Protein AF-A0A068RFB3-F1 (afdb_monomer_lite)

Organism: NCBI:txid1347341

Structure (mmCIF, N/CA/C/O backbone):
data_AF-A0A068RFB3-F1
#
_entry.id   AF-A0A068RFB3-F1
#
loop_
_atom_site.group_PDB
_atom_site.id
_atom_site.type_symbol
_atom_site.label_atom_id
_atom_site.label_alt_id
_atom_site.label_comp_id
_atom_site.label_asym_id
_atom_site.label_entity_id
_atom_site.label_seq_id
_atom_site.pdbx_PDB_ins_code
_atom_site.Cartn_x
_atom_site.Cartn_y
_atom_site.Cartn_z
_atom_site.occupancy
_atom_site.B_iso_or_equiv
_atom_site.auth_seq_id
_atom_site.auth_comp_id
_atom_site.auth_asym_id
_atom_site.auth_atom_id
_atom_site.pdbx_PDB_model_num
ATOM 1 N N . MET A 1 1 ? 6.982 4.492 53.347 1.00 35.38 1 MET A N 1
ATOM 2 C CA . MET A 1 1 ? 6.176 4.851 52.160 1.00 35.38 1 MET A CA 1
ATOM 3 C C . MET A 1 1 ? 7.144 5.175 51.035 1.00 35.38 1 MET A C 1
ATOM 5 O O . MET A 1 1 ? 7.818 6.193 51.103 1.00 35.38 1 MET A O 1
ATOM 9 N N . THR A 1 2 ? 7.320 4.256 50.088 1.00 37.59 2 THR A N 1
ATOM 10 C CA . THR A 1 2 ? 8.306 4.381 49.005 1.00 37.59 2 THR A CA 1
ATOM 11 C C . THR A 1 2 ? 7.714 5.267 47.918 1.00 37.59 2 THR A C 1
ATOM 13 O O . THR A 1 2 ? 6.763 4.880 47.245 1.00 37.59 2 THR A O 1
ATOM 16 N N . ILE A 1 3 ? 8.217 6.493 47.815 1.00 47.84 3 ILE A N 1
ATOM 17 C CA . ILE A 1 3 ? 7.743 7.496 46.863 1.00 47.84 3 ILE A CA 1
ATOM 18 C C . ILE A 1 3 ? 8.176 7.010 45.479 1.00 47.84 3 ILE A C 1
ATOM 20 O O . ILE A 1 3 ? 9.372 6.908 45.210 1.00 47.84 3 ILE A O 1
ATOM 24 N N . GLY A 1 4 ? 7.213 6.623 44.641 1.00 49.94 4 GLY A N 1
ATOM 25 C CA . GLY A 1 4 ? 7.468 6.127 43.293 1.00 49.94 4 GLY A CA 1
ATOM 26 C C . GLY A 1 4 ? 8.223 7.174 42.483 1.00 49.94 4 GLY A C 1
ATOM 27 O O . GLY A 1 4 ? 7.663 8.199 42.102 1.00 49.94 4 GLY A O 1
ATOM 28 N N . ILE A 1 5 ? 9.509 6.930 42.245 1.00 56.41 5 ILE A N 1
ATOM 29 C CA . ILE A 1 5 ? 10.327 7.768 41.376 1.00 56.41 5 ILE A CA 1
ATOM 30 C C . ILE A 1 5 ? 9.828 7.496 39.956 1.00 56.41 5 ILE A C 1
ATOM 32 O O . ILE A 1 5 ? 10.087 6.435 39.389 1.00 56.41 5 ILE A O 1
ATOM 36 N N . SER A 1 6 ? 9.042 8.423 39.408 1.00 57.53 6 SER A N 1
ATOM 37 C CA . SER A 1 6 ? 8.609 8.362 38.014 1.00 57.53 6 SER A CA 1
ATOM 38 C C . SER A 1 6 ? 9.845 8.357 37.116 1.00 57.53 6 SER A C 1
ATOM 40 O O . SER A 1 6 ? 10.579 9.338 37.050 1.00 57.53 6 SER A O 1
ATOM 42 N N . ILE A 1 7 ? 10.055 7.252 36.405 1.00 63.50 7 ILE A N 1
ATOM 43 C CA . ILE A 1 7 ? 11.086 7.093 35.367 1.00 63.50 7 ILE A CA 1
ATOM 44 C C . ILE A 1 7 ? 10.895 8.048 34.180 1.00 63.50 7 ILE A C 1
ATOM 46 O O . ILE A 1 7 ? 11.819 8.248 33.396 1.00 63.50 7 ILE A O 1
ATOM 50 N N . MET A 1 8 ? 9.712 8.652 34.038 1.00 63.38 8 MET A N 1
ATOM 51 C CA . MET A 1 8 ? 9.426 9.625 32.989 1.00 63.38 8 MET A CA 1
ATOM 52 C C . MET A 1 8 ? 9.435 11.051 33.534 1.00 63.38 8 MET A C 1
ATOM 54 O O . MET A 1 8 ? 8.644 11.408 34.411 1.00 63.38 8 MET A O 1
ATOM 58 N N . THR A 1 9 ? 10.290 11.885 32.947 1.00 73.00 9 THR A N 1
ATOM 59 C CA . THR A 1 9 ? 10.259 13.340 33.109 1.00 73.00 9 THR A CA 1
ATOM 60 C C . THR A 1 9 ? 9.023 13.894 32.407 1.00 73.00 9 THR A C 1
ATOM 62 O O . THR A 1 9 ? 8.794 13.618 31.227 1.00 73.00 9 THR A O 1
ATOM 65 N N . SER A 1 10 ? 8.221 14.699 33.106 1.00 74.25 10 SER A N 1
ATOM 66 C CA . SER A 1 10 ? 7.083 15.377 32.483 1.00 74.25 10 SER A CA 1
ATOM 67 C C . SER A 1 10 ? 7.562 16.307 31.361 1.00 74.25 10 SER A C 1
ATOM 69 O O . SER A 1 10 ? 8.628 16.920 31.444 1.00 74.25 10 SER A O 1
ATOM 71 N N . LYS A 1 11 ? 6.765 16.451 30.295 1.00 70.50 11 LYS A N 1
ATOM 72 C CA . LYS A 1 11 ? 7.097 17.317 29.147 1.00 70.50 11 LYS A CA 1
ATOM 73 C C . LYS A 1 11 ? 7.410 18.756 29.580 1.00 70.50 11 LYS A C 1
ATOM 75 O O . LYS A 1 11 ? 8.281 19.392 28.999 1.00 70.50 11 LYS A O 1
ATOM 80 N N . THR A 1 12 ? 6.735 19.250 30.617 1.00 71.31 12 THR A N 1
ATOM 81 C CA . THR A 1 12 ? 6.957 20.584 31.189 1.00 71.31 12 THR A CA 1
ATOM 82 C C . THR A 1 12 ? 8.330 20.707 31.847 1.00 71.31 12 THR A C 1
ATOM 84 O O . THR A 1 12 ? 9.040 21.677 31.587 1.00 71.31 12 THR A O 1
ATOM 87 N N . ALA A 1 13 ? 8.746 19.703 32.626 1.00 73.88 13 ALA A N 1
ATOM 88 C CA . ALA A 1 13 ? 10.082 19.649 33.212 1.00 73.88 13 ALA A CA 1
ATOM 89 C C . ALA A 1 13 ? 11.170 19.490 32.136 1.00 73.88 13 ALA A C 1
ATOM 91 O O . ALA A 1 13 ? 12.193 20.168 32.201 1.00 73.88 13 ALA A O 1
ATOM 92 N N . TYR A 1 14 ? 10.923 18.677 31.101 1.00 70.88 14 TYR A N 1
ATOM 93 C CA . TYR A 1 14 ? 11.829 18.537 29.957 1.00 70.88 14 TYR A CA 1
ATOM 94 C C . TYR A 1 14 ? 12.024 19.866 29.217 1.00 70.88 14 TYR A C 1
ATOM 96 O O . TYR A 1 14 ? 13.153 20.270 28.983 1.00 70.88 14 TYR A O 1
ATOM 104 N N . VAL A 1 15 ? 10.949 20.592 28.899 1.00 74.00 15 VAL A N 1
ATOM 105 C CA . VAL A 1 15 ? 11.041 21.882 28.190 1.00 74.00 15 VAL A CA 1
ATOM 106 C C . VAL A 1 15 ? 11.790 22.936 29.015 1.00 74.00 15 VAL A C 1
ATOM 108 O O . VAL A 1 15 ? 12.587 23.683 28.449 1.00 74.00 15 VAL A O 1
ATOM 111 N N . LYS A 1 16 ? 11.603 22.967 30.342 1.00 72.62 16 LYS A N 1
ATOM 112 C CA . LYS A 1 16 ? 12.298 23.910 31.234 1.00 72.62 16 LYS A CA 1
ATOM 113 C C . LYS A 1 16 ? 13.815 23.672 31.273 1.00 72.62 16 LYS A C 1
ATOM 115 O O . LYS A 1 16 ? 14.579 24.619 31.111 1.00 72.62 16 LYS A O 1
ATOM 120 N N . LEU A 1 17 ? 14.245 22.408 31.361 1.00 68.50 17 LEU A N 1
ATOM 121 C CA . LEU A 1 17 ? 15.665 22.015 31.299 1.00 68.50 17 LEU A CA 1
ATOM 122 C C . LEU A 1 17 ? 16.349 22.432 29.983 1.00 68.50 17 LEU A C 1
ATOM 124 O O . LEU A 1 17 ? 17.552 22.678 29.953 1.00 68.50 17 LEU A O 1
ATOM 128 N N . MET A 1 18 ? 15.589 22.530 28.891 1.00 65.19 18 MET A N 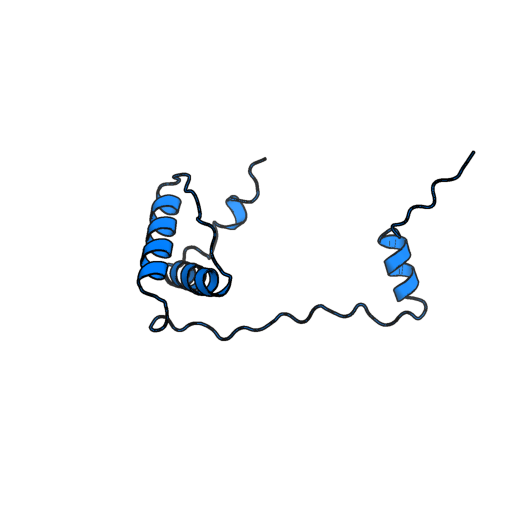1
ATOM 129 C CA . MET A 1 18 ? 16.110 22.929 27.578 1.00 65.19 18 MET A CA 1
ATOM 130 C C . MET A 1 18 ? 16.245 24.452 27.434 1.00 65.19 18 MET A C 1
ATOM 132 O O . MET A 1 18 ? 17.043 24.910 26.621 1.00 65.19 18 MET A O 1
ATOM 136 N N . GLY A 1 19 ? 15.501 25.240 28.220 1.00 63.66 19 GLY A N 1
ATOM 137 C CA . GLY A 1 19 ? 15.580 26.706 28.216 1.00 63.66 19 GLY A CA 1
ATOM 138 C C . GLY A 1 19 ? 16.754 27.274 29.022 1.00 63.66 19 GLY A C 1
ATOM 139 O O . GLY A 1 19 ? 17.270 28.332 28.680 1.00 63.66 19 GLY A O 1
ATOM 140 N N . GLU A 1 20 ? 17.210 26.565 30.058 1.00 64.25 20 GLU A N 1
ATOM 141 C CA . GLU A 1 20 ? 18.207 27.054 31.030 1.00 64.25 20 GLU A CA 1
ATOM 142 C C . GLU A 1 20 ? 19.669 26.688 30.674 1.00 64.25 20 GLU A C 1
ATOM 144 O O . GLU A 1 20 ? 20.580 26.923 31.461 1.00 64.25 20 GLU A O 1
ATOM 149 N N . GLY A 1 21 ? 19.927 26.152 29.472 1.00 62.41 21 GLY A N 1
ATOM 150 C CA . GLY A 1 21 ? 21.286 25.817 29.000 1.00 62.41 21 GLY A CA 1
ATOM 151 C C . GLY A 1 21 ? 21.427 24.470 28.277 1.00 62.41 21 GLY A C 1
ATOM 152 O O . GLY A 1 21 ? 22.541 24.041 27.974 1.00 62.41 21 GLY A O 1
ATOM 153 N N . GLY A 1 22 ? 20.320 23.779 27.991 1.00 56.16 22 GLY A N 1
ATOM 154 C CA . GLY A 1 22 ? 20.310 22.475 27.325 1.00 56.16 22 GLY A CA 1
ATOM 155 C C . GLY A 1 22 ? 20.340 22.571 25.796 1.00 56.16 22 GLY A C 1
ATOM 156 O O . GLY A 1 22 ? 19.545 23.284 25.190 1.00 56.16 22 GLY A O 1
ATOM 157 N N . LYS A 1 23 ? 21.247 21.816 25.154 1.00 60.34 23 LYS A N 1
ATOM 158 C CA . LYS A 1 23 ? 21.335 21.649 23.687 1.00 60.34 23 LYS A CA 1
ATOM 159 C C . LYS A 1 23 ? 19.943 21.485 23.071 1.00 60.34 23 LYS A C 1
ATOM 161 O O . LYS A 1 23 ? 19.227 20.587 23.489 1.00 60.34 23 LYS A O 1
ATOM 166 N N . MET A 1 24 ? 19.599 22.282 22.053 1.00 61.75 24 MET A N 1
ATOM 167 C CA . MET A 1 24 ? 18.301 22.215 21.362 1.00 61.75 24 MET A CA 1
ATOM 168 C C . MET A 1 24 ? 17.912 20.767 21.007 1.00 61.75 24 MET A C 1
ATOM 170 O O . MET A 1 24 ? 18.787 19.989 20.604 1.00 61.75 24 MET A O 1
ATOM 174 N N . PRO A 1 25 ? 16.621 20.387 21.113 1.00 63.25 25 PRO A N 1
ATOM 175 C CA . PRO A 1 25 ? 16.186 19.041 20.769 1.00 63.25 25 PRO A CA 1
ATOM 176 C C . PRO A 1 25 ? 16.587 18.763 19.323 1.00 63.25 25 PRO A C 1
ATOM 178 O O . PRO A 1 25 ? 16.270 19.535 18.415 1.00 63.25 25 PRO A O 1
ATOM 181 N N . LYS A 1 26 ? 17.334 17.675 19.115 1.00 68.44 26 LYS A N 1
ATOM 182 C CA . LYS A 1 26 ? 17.794 17.260 17.791 1.00 68.44 26 LYS A CA 1
ATOM 183 C C . LYS A 1 26 ? 16.553 16.989 16.947 1.00 68.44 26 LYS A C 1
ATOM 185 O O . LYS A 1 26 ? 15.949 15.927 17.071 1.00 68.44 26 LYS A O 1
ATOM 190 N N . ARG A 1 27 ? 16.148 17.966 16.125 1.00 69.62 27 ARG A N 1
ATOM 191 C CA . ARG A 1 27 ? 15.062 17.796 15.154 1.00 69.62 27 ARG A CA 1
ATOM 192 C C . ARG A 1 27 ? 15.361 16.520 14.378 1.00 69.62 27 ARG A C 1
ATOM 194 O O . ARG A 1 27 ? 16.428 16.406 13.770 1.00 69.62 27 ARG A O 1
ATOM 201 N N . GLN A 1 28 ? 14.454 15.550 14.455 1.00 73.12 28 GLN A N 1
ATOM 202 C CA . GLN A 1 28 ? 14.547 14.356 13.629 1.00 73.12 28 GLN A CA 1
ATOM 203 C C . GLN A 1 28 ? 14.613 14.825 12.175 1.00 73.12 28 GLN A C 1
ATOM 205 O O . GLN A 1 28 ? 13.744 15.567 11.716 1.00 73.12 28 GLN A O 1
ATOM 210 N N . ARG A 1 29 ? 15.696 14.475 11.474 1.00 71.81 29 ARG A N 1
ATOM 211 C CA . ARG A 1 29 ? 15.816 14.791 10.052 1.00 71.81 29 ARG A CA 1
ATOM 212 C C . ARG A 1 29 ? 14.772 13.969 9.316 1.00 71.81 29 ARG A C 1
ATOM 214 O O . ARG A 1 29 ? 14.806 12.742 9.375 1.00 71.81 29 ARG A O 1
ATOM 221 N N . GLN A 1 30 ? 13.875 14.651 8.618 1.00 67.06 30 GLN A N 1
ATOM 222 C CA . GLN A 1 30 ? 13.004 14.001 7.657 1.00 67.06 30 GLN A CA 1
ATOM 223 C C . GLN A 1 30 ? 13.889 13.390 6.567 1.00 67.06 30 GLN A C 1
ATOM 225 O O . GLN A 1 30 ? 14.736 14.072 5.988 1.00 67.06 30 GLN A O 1
ATOM 230 N N . ILE A 1 31 ? 13.747 12.086 6.340 1.00 69.88 31 ILE A N 1
ATOM 231 C CA . ILE A 1 31 ? 14.445 11.413 5.249 1.00 69.88 31 ILE A CA 1
ATOM 232 C C . ILE A 1 31 ? 13.694 11.774 3.972 1.00 69.88 31 ILE A C 1
ATOM 234 O O . ILE A 1 31 ? 12.618 11.235 3.714 1.00 69.88 31 ILE A O 1
ATOM 238 N N . THR A 1 32 ? 14.257 12.682 3.179 1.00 64.75 32 THR A N 1
ATOM 239 C CA . THR A 1 32 ? 13.785 12.926 1.817 1.00 64.75 32 THR A CA 1
ATOM 240 C C . THR A 1 32 ? 14.145 11.708 0.978 1.00 64.75 32 THR A C 1
ATOM 242 O O . THR A 1 32 ? 15.316 11.463 0.687 1.00 64.75 32 THR A O 1
ATOM 245 N N . ARG A 1 33 ? 13.145 10.892 0.648 1.00 66.00 33 ARG A N 1
ATOM 246 C CA . ARG A 1 33 ? 13.309 9.770 -0.281 1.00 66.00 33 ARG A CA 1
ATOM 247 C C . ARG A 1 33 ? 13.092 10.288 -1.698 1.00 66.00 33 ARG A C 1
ATOM 249 O O . ARG A 1 33 ? 12.275 11.180 -1.898 1.00 66.00 33 ARG A O 1
ATOM 256 N N . CYS A 1 34 ? 13.846 9.754 -2.657 1.00 64.12 34 CYS A N 1
ATOM 257 C CA . CYS A 1 34 ? 13.643 10.082 -4.065 1.00 64.12 34 CYS A CA 1
ATOM 258 C C . CYS A 1 34 ? 12.214 9.710 -4.473 1.00 64.12 34 CYS A C 1
ATOM 260 O O . CYS A 1 34 ? 11.742 8.622 -4.132 1.00 64.12 34 CYS A O 1
ATOM 262 N N . ASP A 1 35 ? 11.543 10.604 -5.196 1.00 69.69 35 ASP A N 1
ATOM 263 C CA . ASP A 1 35 ? 10.210 10.331 -5.719 1.00 69.69 35 ASP A CA 1
ATOM 264 C C . ASP A 1 35 ? 10.274 9.217 -6.766 1.00 69.69 35 ASP A C 1
ATOM 266 O O . ASP A 1 35 ? 11.069 9.255 -7.707 1.00 69.69 35 ASP A O 1
ATOM 270 N N . ILE A 1 36 ? 9.403 8.221 -6.616 1.00 72.75 36 ILE A N 1
ATOM 271 C CA . ILE A 1 36 ? 9.217 7.179 -7.624 1.00 72.75 36 ILE A CA 1
ATOM 272 C C . ILE A 1 36 ? 8.465 7.819 -8.795 1.00 72.75 36 ILE A C 1
ATOM 274 O O . ILE A 1 36 ? 7.352 8.327 -8.636 1.00 72.75 36 ILE A O 1
ATOM 278 N N . THR A 1 37 ? 9.064 7.846 -9.984 1.00 77.06 37 THR A N 1
ATOM 279 C CA . THR A 1 37 ? 8.376 8.347 -11.182 1.00 77.06 37 THR A CA 1
ATOM 280 C C . THR A 1 37 ? 7.200 7.430 -11.533 1.00 77.06 37 THR A C 1
ATOM 282 O O . THR A 1 37 ? 7.199 6.256 -11.181 1.00 77.06 37 THR A O 1
ATOM 285 N N . VAL A 1 38 ? 6.181 7.955 -12.227 1.00 72.50 38 VAL A N 1
ATOM 286 C CA . VAL A 1 38 ? 4.980 7.181 -12.621 1.00 72.50 38 VAL A CA 1
ATOM 287 C C . VAL A 1 38 ? 5.369 5.894 -13.362 1.00 72.50 38 VAL A C 1
ATOM 289 O O . VAL A 1 38 ? 4.805 4.838 -13.111 1.00 72.50 38 VAL A O 1
ATOM 292 N N . PHE A 1 39 ? 6.387 5.979 -14.221 1.00 75.62 39 PHE A N 1
ATOM 293 C CA . PHE A 1 39 ? 6.891 4.868 -15.031 1.00 75.62 39 PHE A CA 1
ATOM 294 C C . PHE A 1 39 ? 7.714 3.834 -14.252 1.00 75.62 39 PHE A C 1
ATOM 296 O O . PHE A 1 39 ? 7.996 2.770 -14.788 1.00 75.62 39 PHE A O 1
ATOM 303 N N . ASN A 1 40 ? 8.115 4.140 -13.017 1.00 83.50 40 ASN A N 1
ATOM 304 C CA . ASN A 1 40 ? 8.932 3.259 -12.181 1.00 83.50 40 ASN A CA 1
ATOM 305 C C . ASN A 1 40 ? 8.115 2.575 -11.070 1.00 83.50 40 ASN A C 1
ATOM 307 O O . ASN A 1 40 ? 8.678 1.958 -10.167 1.00 83.50 40 ASN A O 1
ATOM 311 N N . VAL A 1 41 ? 6.787 2.715 -11.094 1.00 85.56 41 VAL A N 1
ATOM 312 C CA . VAL A 1 41 ? 5.919 1.987 -10.170 1.00 85.56 41 VAL A CA 1
ATOM 313 C C . VAL A 1 41 ? 5.776 0.554 -10.669 1.00 85.56 41 VAL A C 1
ATOM 315 O O . VAL A 1 41 ? 5.421 0.316 -11.819 1.00 85.56 41 VAL A O 1
ATOM 318 N N . ASP A 1 42 ? 6.042 -0.398 -9.781 1.00 90.88 42 ASP A N 1
ATOM 319 C CA . ASP A 1 42 ? 5.813 -1.819 -10.044 1.00 90.88 42 ASP A CA 1
ATOM 320 C C . ASP A 1 42 ? 4.339 -2.056 -10.454 1.00 90.88 42 ASP A C 1
ATOM 322 O O . ASP A 1 42 ? 3.440 -1.634 -9.716 1.00 90.88 42 ASP A O 1
ATOM 326 N N . PRO A 1 43 ? 4.060 -2.725 -11.590 1.00 92.00 43 PRO A N 1
ATOM 327 C CA . PRO A 1 43 ? 2.697 -2.946 -12.076 1.00 92.00 43 PRO A CA 1
ATOM 328 C C . PRO A 1 43 ? 1.785 -3.710 -11.106 1.00 92.00 43 PRO A C 1
ATOM 330 O O . PRO A 1 43 ? 0.584 -3.437 -11.049 1.00 92.00 43 PRO A O 1
ATOM 333 N N . VAL A 1 44 ? 2.328 -4.647 -10.323 1.00 92.56 44 VAL A N 1
ATOM 334 C CA . VAL A 1 44 ? 1.564 -5.415 -9.327 1.00 92.56 44 VAL A CA 1
ATOM 335 C C . VAL A 1 44 ? 1.120 -4.493 -8.194 1.00 92.56 44 VAL A C 1
ATOM 337 O O . VAL A 1 44 ? -0.041 -4.498 -7.783 1.00 92.56 44 VAL A O 1
ATOM 340 N N . LEU A 1 45 ? 2.030 -3.639 -7.728 1.00 92.81 45 LEU A N 1
ATOM 341 C CA . LEU A 1 45 ? 1.750 -2.670 -6.668 1.00 92.81 45 LEU A CA 1
ATOM 342 C C . LEU A 1 45 ? 0.855 -1.526 -7.159 1.00 92.81 45 LEU A C 1
ATOM 344 O O . LEU A 1 45 ? 0.048 -0.999 -6.392 1.00 92.81 45 LEU A O 1
ATOM 348 N N . TRP A 1 46 ? 0.937 -1.184 -8.445 1.00 92.25 46 TRP A N 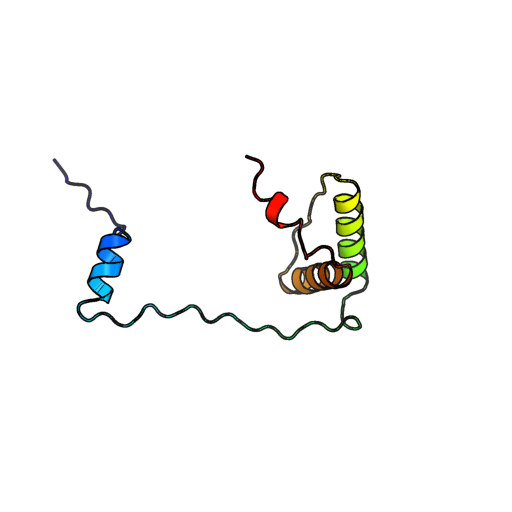1
ATOM 349 C CA . TRP A 1 46 ? -0.008 -0.283 -9.096 1.00 92.25 46 TRP A CA 1
ATOM 350 C C . TRP A 1 46 ? -1.432 -0.846 -9.083 1.00 92.25 46 TRP A C 1
ATOM 352 O O . TRP A 1 46 ? -2.363 -0.140 -8.695 1.00 92.25 46 TRP A O 1
ATOM 362 N N . ALA A 1 47 ? -1.605 -2.117 -9.459 1.00 92.69 47 ALA A N 1
ATOM 363 C CA . ALA A 1 47 ? -2.906 -2.784 -9.436 1.00 92.69 47 ALA A CA 1
ATOM 364 C C . ALA A 1 47 ? -3.489 -2.849 -8.016 1.00 92.69 47 ALA A C 1
ATOM 366 O O . ALA A 1 47 ? -4.683 -2.616 -7.829 1.00 92.69 47 ALA A O 1
ATOM 367 N N . LEU A 1 48 ? -2.644 -3.082 -7.006 1.00 91.25 48 LEU A N 1
ATOM 368 C CA . LEU A 1 48 ? -3.055 -3.024 -5.604 1.00 91.25 48 LEU A CA 1
ATOM 369 C C . LEU A 1 48 ? -3.498 -1.613 -5.194 1.00 91.25 48 LEU A C 1
ATOM 371 O O . LEU A 1 48 ? -4.563 -1.459 -4.603 1.00 91.25 48 LEU A O 1
ATOM 375 N N . GLY A 1 49 ? -2.727 -0.581 -5.546 1.00 90.56 49 GLY A N 1
ATOM 376 C CA . GLY A 1 49 ? -3.112 0.814 -5.314 1.00 90.56 49 GLY A CA 1
ATOM 377 C C . GLY A 1 49 ? -4.438 1.172 -5.988 1.00 90.56 49 GLY A C 1
ATOM 378 O O . GLY A 1 49 ? -5.292 1.795 -5.366 1.00 90.56 49 GLY A O 1
ATOM 379 N N . TYR A 1 50 ? -4.654 0.708 -7.220 1.00 91.06 50 TYR A N 1
ATOM 380 C CA . TYR A 1 50 ? -5.923 0.871 -7.930 1.00 91.06 50 TYR A CA 1
ATOM 381 C C . TYR A 1 50 ? -7.083 0.158 -7.226 1.00 91.06 50 TYR A C 1
ATOM 383 O O . TYR A 1 50 ? -8.162 0.724 -7.080 1.00 91.06 50 TYR A O 1
ATOM 391 N N . HIS A 1 51 ? -6.868 -1.068 -6.751 1.00 91.50 51 HIS A N 1
ATOM 392 C CA . HIS A 1 51 ? -7.892 -1.814 -6.028 1.00 91.50 51 HIS A CA 1
ATOM 393 C C . HIS A 1 51 ? -8.269 -1.132 -4.706 1.00 91.50 51 HIS A C 1
ATOM 395 O O . HIS A 1 51 ? -9.455 -0.958 -4.432 1.00 91.50 51 HIS A O 1
ATOM 401 N N . ILE A 1 52 ? -7.275 -0.668 -3.939 1.00 90.25 52 ILE A N 1
ATOM 402 C CA . ILE A 1 52 ? -7.488 0.145 -2.731 1.00 90.25 52 ILE A CA 1
ATOM 403 C C . ILE A 1 52 ? -8.301 1.391 -3.082 1.00 90.25 52 ILE A C 1
ATOM 405 O O . ILE A 1 52 ? -9.248 1.731 -2.374 1.00 90.25 52 ILE A O 1
ATOM 409 N N . ALA A 1 53 ? -7.957 2.050 -4.190 1.00 89.44 53 ALA A N 1
ATOM 410 C CA . ALA A 1 53 ? -8.666 3.232 -4.637 1.00 89.44 53 ALA A CA 1
ATOM 411 C C . ALA A 1 53 ? -10.135 2.951 -4.957 1.00 89.44 53 ALA A C 1
ATOM 413 O O . ALA A 1 53 ? -11.029 3.685 -4.538 1.00 89.44 53 ALA A O 1
ATOM 414 N N . GLU A 1 54 ? -10.402 1.861 -5.660 1.00 90.62 54 GLU A N 1
ATOM 415 C CA . GLU A 1 54 ? -11.758 1.481 -6.021 1.00 90.62 54 GLU A CA 1
ATOM 416 C C . GLU A 1 54 ? -12.591 1.079 -4.792 1.00 90.62 54 GLU A C 1
ATOM 418 O O . GLU A 1 54 ? -13.717 1.556 -4.645 1.00 90.62 54 GLU A O 1
ATOM 423 N N . CYS A 1 55 ? -12.035 0.281 -3.871 1.00 88.81 55 CYS A N 1
ATOM 424 C CA . CYS A 1 55 ? -12.686 -0.053 -2.597 1.00 88.81 55 CYS A CA 1
ATOM 425 C C . CYS A 1 55 ? -12.999 1.203 -1.782 1.00 88.81 55 CYS A C 1
ATOM 427 O O . CYS A 1 55 ? -14.122 1.376 -1.310 1.00 88.81 55 CYS A O 1
ATOM 429 N N . PHE A 1 56 ? -12.042 2.127 -1.683 1.00 85.81 56 PHE A N 1
ATOM 430 C CA . PHE A 1 56 ? -12.239 3.378 -0.961 1.00 85.81 56 PHE A CA 1
ATOM 431 C C . PHE A 1 56 ? -13.347 4.231 -1.590 1.00 85.81 56 PHE A C 1
ATOM 433 O O . PHE A 1 56 ? -14.196 4.770 -0.882 1.00 85.81 56 PHE A O 1
ATOM 440 N N . ARG A 1 57 ? -13.403 4.314 -2.925 1.00 85.62 57 ARG A N 1
ATOM 441 C CA . ARG A 1 57 ? -14.454 5.056 -3.641 1.00 85.62 57 ARG A CA 1
ATOM 442 C C . ARG A 1 57 ? -15.844 4.440 -3.452 1.00 85.62 57 ARG A C 1
ATOM 444 O O . ARG A 1 57 ? -16.837 5.161 -3.514 1.00 85.62 57 ARG A O 1
ATOM 451 N N . LYS A 1 58 ? -15.905 3.127 -3.218 1.00 90.00 58 LYS A N 1
ATOM 452 C CA . LYS A 1 58 ? -17.122 2.378 -2.871 1.00 90.00 58 LYS A CA 1
ATOM 453 C C . LYS A 1 58 ? -17.470 2.437 -1.380 1.00 90.00 58 LYS A C 1
ATOM 455 O O . LYS A 1 58 ? -18.578 2.061 -1.016 1.00 90.00 58 LYS A O 1
ATOM 460 N N . GLY A 1 59 ? -16.558 2.918 -0.531 1.00 88.44 59 GLY A N 1
ATOM 461 C CA . GLY A 1 59 ? -16.711 2.884 0.924 1.00 88.44 59 GLY A CA 1
ATOM 462 C C . GLY A 1 59 ? -16.621 1.471 1.507 1.00 88.44 59 GLY A C 1
ATOM 463 O O . GLY A 1 59 ? -17.155 1.220 2.583 1.00 88.44 59 GLY A O 1
ATOM 464 N N . GLU A 1 60 ? -15.982 0.541 0.795 1.00 89.00 60 GLU A N 1
ATOM 465 C CA . GLU A 1 60 ? -15.843 -0.845 1.233 1.00 89.00 60 GLU A CA 1
ATOM 466 C C . GLU A 1 60 ? -14.627 -1.007 2.159 1.00 89.00 60 GLU A C 1
ATOM 468 O O . GLU A 1 60 ? -13.533 -0.528 1.833 1.00 89.00 60 GLU A O 1
ATOM 473 N N . PRO A 1 61 ? -14.777 -1.701 3.302 1.00 84.94 61 PRO A N 1
ATOM 474 C CA . PRO A 1 61 ? -13.643 -2.048 4.144 1.00 84.94 61 PRO A CA 1
ATOM 475 C C . PRO A 1 61 ? -12.747 -3.053 3.415 1.00 84.94 61 PRO A C 1
ATOM 477 O O . PRO A 1 61 ? -13.222 -4.020 2.821 1.00 84.94 61 PRO A O 1
ATOM 480 N N . MET A 1 62 ? -11.435 -2.840 3.483 1.00 85.62 62 MET A N 1
ATOM 481 C CA . MET A 1 62 ? -10.454 -3.643 2.758 1.00 85.62 62 MET A CA 1
ATOM 482 C C . MET A 1 62 ? -9.276 -3.998 3.663 1.00 85.62 62 MET A C 1
ATOM 484 O O . MET A 1 62 ? -8.795 -3.173 4.440 1.00 85.62 62 MET A O 1
ATOM 488 N N . HIS A 1 63 ? -8.818 -5.248 3.570 1.00 86.31 63 HIS A N 1
ATOM 489 C CA . HIS A 1 63 ? -7.634 -5.703 4.287 1.00 86.31 63 HIS A CA 1
ATOM 490 C C . HIS A 1 63 ? -6.373 -5.303 3.522 1.00 86.31 63 HIS A C 1
ATOM 492 O O . HIS A 1 63 ? -6.135 -5.777 2.410 1.00 86.31 63 HIS A O 1
ATOM 498 N N . VAL A 1 64 ? -5.544 -4.466 4.144 1.00 83.31 64 VAL A N 1
ATOM 499 C CA . VAL A 1 64 ? -4.245 -4.093 3.588 1.00 83.31 64 VAL A CA 1
ATOM 500 C C . VAL A 1 64 ? -3.204 -5.136 4.001 1.00 83.31 64 VAL A C 1
ATOM 502 O O . VAL A 1 64 ? -2.961 -5.295 5.201 1.00 83.31 64 VAL A O 1
ATOM 505 N N . PRO A 1 65 ? -2.578 -5.849 3.045 1.00 87.12 65 PRO A N 1
ATOM 506 C CA . PRO A 1 65 ? -1.624 -6.889 3.384 1.00 87.12 65 PRO A CA 1
ATOM 507 C C . PRO A 1 65 ? -0.328 -6.295 3.961 1.00 87.12 65 PRO A C 1
ATOM 509 O O . PRO A 1 65 ? 0.035 -5.154 3.651 1.00 87.12 65 PRO A O 1
ATOM 512 N N . PRO A 1 66 ? 0.408 -7.065 4.782 1.00 89.50 66 PRO A N 1
ATOM 513 C CA . PRO A 1 66 ? 1.712 -6.646 5.272 1.00 89.50 66 PRO A CA 1
ATOM 514 C C . PRO A 1 66 ? 2.695 -6.522 4.104 1.00 89.50 66 PRO A C 1
ATOM 516 O O . PRO A 1 66 ? 2.883 -7.457 3.330 1.00 89.50 66 PRO A O 1
ATOM 519 N N . MET A 1 67 ? 3.337 -5.360 3.995 1.00 89.50 67 MET A N 1
ATOM 520 C CA . MET A 1 67 ? 4.248 -5.016 2.901 1.00 89.50 67 MET A CA 1
ATOM 521 C C . MET A 1 67 ? 5.513 -4.341 3.431 1.00 89.50 67 MET A C 1
ATOM 523 O O . MET A 1 67 ? 5.503 -3.670 4.471 1.00 89.5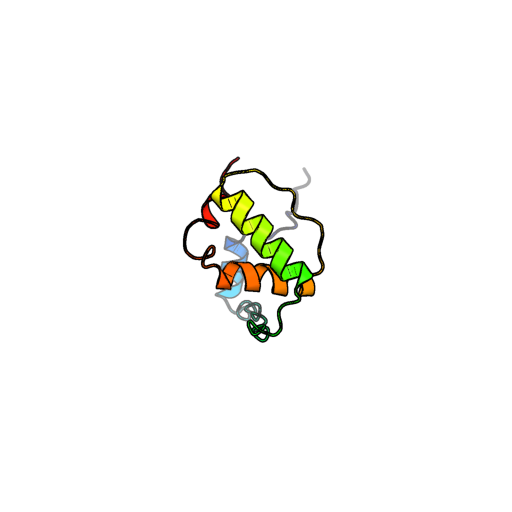0 67 MET A O 1
ATOM 527 N N . ARG A 1 68 ? 6.622 -4.488 2.703 1.00 89.69 68 ARG A N 1
ATOM 528 C CA . ARG A 1 68 ? 7.879 -3.783 2.983 1.00 89.69 68 ARG A CA 1
ATOM 529 C C . ARG A 1 68 ? 7.725 -2.296 2.673 1.00 89.69 68 ARG A C 1
ATOM 531 O O . ARG A 1 68 ? 6.962 -1.895 1.802 1.00 89.69 68 ARG A O 1
ATOM 538 N N . GLY A 1 69 ? 8.531 -1.455 3.322 1.00 84.56 69 GLY A N 1
ATOM 539 C CA . GLY A 1 69 ? 8.477 -0.002 3.109 1.00 84.56 69 GLY A CA 1
ATOM 540 C C . GLY A 1 69 ? 8.738 0.438 1.658 1.00 84.56 69 GLY A C 1
ATOM 541 O O . GLY A 1 69 ? 8.209 1.459 1.229 1.00 84.56 69 GLY A O 1
ATOM 542 N N . SER A 1 70 ? 9.523 -0.327 0.891 1.00 84.19 70 SER A N 1
ATOM 543 C CA . SER A 1 70 ? 9.729 -0.088 -0.546 1.00 84.19 70 SER A CA 1
ATOM 544 C C . SER A 1 70 ? 8.463 -0.352 -1.360 1.00 84.19 70 SER A C 1
ATOM 546 O O . SER A 1 70 ? 8.109 0.456 -2.212 1.00 84.19 70 SER A O 1
ATOM 548 N N . GLU A 1 71 ? 7.755 -1.441 -1.056 1.00 89.44 71 GLU A N 1
ATOM 549 C CA . GLU A 1 71 ? 6.506 -1.818 -1.721 1.00 89.44 71 GLU A CA 1
ATOM 550 C C . GLU A 1 71 ? 5.401 -0.811 -1.388 1.00 89.44 71 GLU A C 1
ATOM 552 O O . GLU A 1 71 ? 4.707 -0.310 -2.272 1.00 89.44 71 GLU A O 1
ATOM 557 N N . TRP A 1 72 ? 5.323 -0.404 -0.119 1.00 88.62 72 TRP A N 1
ATOM 558 C CA . TRP A 1 72 ? 4.423 0.660 0.308 1.00 88.62 72 TRP A CA 1
ATOM 559 C C . TRP A 1 72 ? 4.679 1.968 -0.445 1.00 88.62 72 TRP A C 1
ATOM 561 O O . TRP A 1 72 ? 3.736 2.619 -0.885 1.00 88.62 72 TRP A O 1
ATOM 571 N N . GLY A 1 73 ? 5.943 2.336 -0.672 1.00 87.69 73 GLY A N 1
ATOM 572 C CA . GLY A 1 73 ? 6.283 3.517 -1.469 1.00 87.69 73 GLY A CA 1
ATOM 573 C C . GLY A 1 73 ? 5.659 3.503 -2.871 1.00 87.69 73 GLY A C 1
ATOM 574 O O . GLY A 1 73 ? 5.182 4.537 -3.338 1.00 87.69 73 GLY A O 1
ATOM 575 N N . HIS A 1 74 ? 5.597 2.335 -3.514 1.00 89.94 74 HIS A N 1
ATOM 576 C CA . HIS 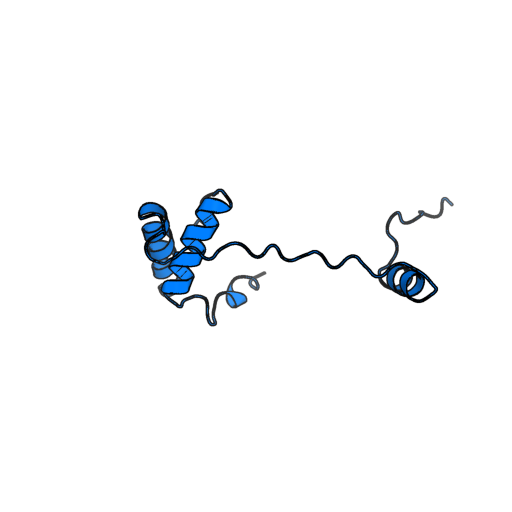A 1 74 ? 5.001 2.166 -4.842 1.00 89.94 74 HIS A CA 1
ATOM 577 C C . HIS A 1 74 ? 3.471 2.303 -4.793 1.00 89.94 74 HIS A C 1
ATOM 579 O O . HIS A 1 74 ? 2.895 3.034 -5.600 1.00 89.94 74 HIS A O 1
ATOM 585 N N . VAL A 1 75 ? 2.818 1.675 -3.810 1.00 90.25 75 VAL A N 1
ATOM 586 C CA . VAL A 1 75 ? 1.357 1.759 -3.621 1.00 90.25 75 VAL A CA 1
ATOM 587 C C . VAL A 1 75 ? 0.922 3.193 -3.303 1.00 90.25 75 VAL A C 1
ATOM 589 O O . VAL A 1 75 ? 0.004 3.722 -3.930 1.00 90.25 75 VAL A O 1
ATOM 592 N N . LEU A 1 76 ? 1.611 3.868 -2.378 1.00 87.19 76 LEU A N 1
ATOM 593 C CA . LEU A 1 76 ? 1.326 5.265 -2.028 1.00 87.19 76 LEU A CA 1
ATOM 594 C C . LEU A 1 76 ? 1.523 6.186 -3.233 1.00 87.19 76 LEU A C 1
ATOM 596 O O . LEU A 1 76 ? 0.738 7.114 -3.442 1.00 87.19 76 LEU A O 1
ATOM 600 N N . ARG A 1 77 ? 2.537 5.910 -4.062 1.00 87.81 77 ARG A N 1
ATOM 601 C CA . ARG A 1 77 ? 2.748 6.653 -5.302 1.00 87.81 77 ARG A CA 1
ATOM 602 C C . ARG A 1 77 ? 1.587 6.461 -6.276 1.00 87.81 77 ARG A C 1
ATOM 604 O O . ARG A 1 77 ? 1.106 7.459 -6.812 1.00 87.81 77 ARG A O 1
ATOM 611 N N . ALA A 1 78 ? 1.112 5.230 -6.462 1.00 88.94 78 ALA A N 1
ATOM 612 C CA . ALA A 1 78 ? -0.045 4.935 -7.307 1.00 88.94 78 ALA A CA 1
ATOM 613 C C . ALA A 1 78 ? -1.299 5.690 -6.837 1.00 88.94 78 ALA A C 1
ATOM 615 O O . ALA A 1 78 ? -1.924 6.410 -7.616 1.00 88.94 78 ALA A O 1
ATOM 616 N N . LEU A 1 79 ? -1.597 5.633 -5.537 1.00 87.75 79 LEU A N 1
ATOM 617 C CA . LEU A 1 79 ? -2.725 6.349 -4.935 1.00 87.75 79 LEU A CA 1
ATOM 618 C C . LEU A 1 79 ? -2.610 7.875 -5.084 1.00 87.75 79 LEU A C 1
ATOM 620 O O . LEU A 1 79 ? -3.611 8.562 -5.302 1.00 87.75 79 LEU A O 1
ATOM 624 N N . LYS A 1 80 ? -1.393 8.423 -4.969 1.00 85.88 80 LYS A N 1
ATOM 625 C CA . LYS A 1 80 ? -1.138 9.857 -5.162 1.00 85.88 80 LYS A CA 1
ATOM 626 C C . LYS A 1 80 ? -1.398 10.280 -6.607 1.00 85.88 80 LYS A C 1
ATOM 628 O O . LYS A 1 80 ? -1.971 11.344 -6.822 1.00 85.88 80 LYS A O 1
ATOM 633 N N . ILE A 1 81 ? -1.016 9.452 -7.583 1.00 85.62 81 ILE A N 1
ATOM 634 C CA . ILE A 1 81 ? -1.275 9.706 -9.010 1.00 85.62 81 ILE A CA 1
ATOM 635 C C . ILE A 1 81 ? -2.778 9.663 -9.305 1.00 85.62 81 ILE A C 1
ATOM 637 O O . ILE A 1 81 ? -3.273 10.501 -10.052 1.00 85.62 81 ILE A O 1
ATOM 641 N N . MET A 1 82 ? -3.514 8.767 -8.647 1.00 85.06 82 MET A N 1
ATOM 642 C CA . MET A 1 82 ? -4.979 8.696 -8.713 1.00 85.06 82 MET A CA 1
ATOM 643 C C . MET A 1 82 ? -5.687 9.826 -7.933 1.00 85.06 82 MET A C 1
ATOM 645 O O . MET A 1 82 ? -6.909 9.825 -7.841 1.00 85.06 82 MET A O 1
ATOM 649 N N . GLN A 1 83 ? -4.939 10.792 -7.376 1.00 70.94 83 GLN A N 1
ATOM 650 C CA . GLN A 1 83 ? -5.440 11.983 -6.669 1.00 70.94 83 GLN A CA 1
ATOM 651 C C . GLN A 1 83 ? -6.383 11.698 -5.486 1.00 70.94 83 GLN A C 1
ATOM 653 O O . GLN A 1 83 ? -7.130 12.569 -5.051 1.00 70.94 83 GLN A O 1
ATOM 658 N N . MET A 1 84 ? -6.312 10.510 -4.882 1.00 61.81 84 MET A N 1
ATOM 659 C CA . MET A 1 84 ? -7.102 10.205 -3.678 1.00 61.81 84 MET A CA 1
ATOM 660 C C . MET A 1 84 ? -6.580 10.882 -2.412 1.00 61.81 84 MET A C 1
ATOM 662 O O . MET A 1 84 ? -7.309 11.076 -1.443 1.00 61.81 84 MET A O 1
ATOM 666 N N . TRP A 1 85 ? -5.300 11.244 -2.425 1.00 57.94 85 TRP A N 1
ATOM 667 C CA . TRP A 1 85 ? -4.554 11.756 -1.277 1.00 57.94 85 TRP A CA 1
ATOM 668 C C . TRP A 1 85 ? -4.881 13.204 -0.889 1.00 57.94 85 TRP A C 1
ATOM 670 O O . TRP A 1 85 ? -4.207 13.731 -0.008 1.00 57.94 85 TRP A O 1
ATOM 680 N N . SER A 1 86 ? -5.832 13.868 -1.557 1.00 53.53 86 SER A N 1
ATOM 681 C CA . SER A 1 86 ? -6.076 15.297 -1.328 1.00 53.53 86 SER A CA 1
ATOM 682 C C . SER A 1 86 ? -6.913 15.573 -0.077 1.00 53.53 86 SER A C 1
ATOM 684 O O . SER A 1 86 ? -6.500 16.415 0.705 1.00 53.53 86 SER A O 1
ATOM 686 N N . ASP A 1 87 ? -8.013 14.849 0.190 1.00 48.81 87 ASP A N 1
ATOM 687 C CA . ASP A 1 87 ? -8.981 15.358 1.191 1.00 48.81 87 ASP A CA 1
ATOM 688 C C . ASP A 1 87 ? -9.660 14.329 2.115 1.00 48.81 87 ASP A C 1
ATOM 690 O O . ASP A 1 87 ? -10.231 14.717 3.130 1.00 48.81 87 ASP A O 1
ATOM 694 N N . ASN A 1 88 ? -9.594 13.018 1.844 1.00 47.69 88 ASN A N 1
ATOM 695 C CA . ASN A 1 88 ? -10.384 12.033 2.607 1.00 47.69 88 ASN A CA 1
ATOM 696 C C . ASN A 1 88 ? -9.588 11.043 3.479 1.00 47.69 88 ASN A C 1
ATOM 698 O O . ASN A 1 88 ? -10.189 10.341 4.289 1.00 47.69 88 ASN A O 1
ATOM 702 N N . PHE A 1 89 ? -8.255 10.989 3.383 1.00 46.97 89 PHE A N 1
ATOM 703 C CA . PHE A 1 89 ? -7.460 10.044 4.187 1.00 46.97 89 PHE A CA 1
ATOM 704 C C . PHE A 1 89 ? -7.496 10.379 5.693 1.00 46.97 89 PHE A C 1
ATOM 706 O O . PHE A 1 89 ? -7.526 9.485 6.530 1.00 46.97 89 PHE A O 1
ATOM 713 N N . TYR A 1 90 ? -7.637 11.664 6.047 1.00 44.72 90 TYR A N 1
ATOM 714 C CA 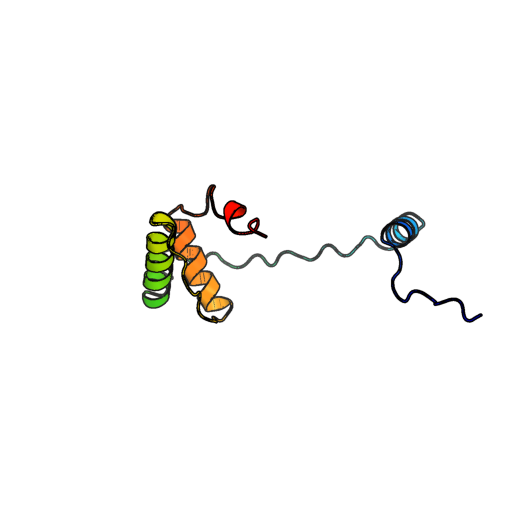. TYR A 1 90 ? -7.840 12.112 7.433 1.00 44.72 90 TYR A CA 1
ATOM 715 C C . TYR A 1 90 ? -9.163 11.641 8.064 1.00 44.72 90 TYR A C 1
ATOM 717 O O . TYR A 1 90 ? -9.320 11.753 9.276 1.00 44.72 90 TYR A O 1
ATOM 725 N N . ARG A 1 91 ? -10.109 11.100 7.282 1.00 41.66 91 ARG A N 1
ATOM 726 C CA . ARG A 1 91 ? -11.380 10.571 7.801 1.00 41.66 91 ARG A CA 1
ATOM 727 C C . ARG A 1 91 ? -11.272 9.118 8.296 1.00 41.66 91 ARG A C 1
ATOM 729 O O . ARG A 1 91 ? -12.135 8.698 9.054 1.00 41.66 91 ARG A O 1
ATOM 736 N N . MET A 1 92 ? -10.237 8.361 7.907 1.00 44.94 92 MET A N 1
ATOM 737 C CA . MET A 1 92 ? -10.082 6.948 8.314 1.00 44.94 92 MET A CA 1
ATOM 738 C C . MET A 1 92 ? -9.390 6.754 9.673 1.00 44.94 92 MET A C 1
ATOM 740 O O . MET A 1 92 ? -9.513 5.687 10.255 1.00 44.94 92 MET A O 1
ATOM 744 N N . GLU A 1 93 ? -8.707 7.770 10.205 1.00 42.66 93 GLU A N 1
ATOM 745 C CA . GLU A 1 93 ? -8.004 7.695 11.503 1.00 42.66 93 GLU A CA 1
ATOM 746 C C . GLU A 1 93 ? -8.866 8.212 12.683 1.00 42.66 93 GLU A C 1
ATOM 748 O O . GLU A 1 93 ? 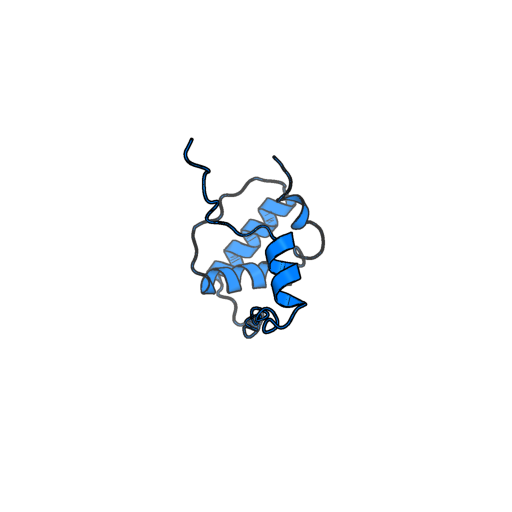-8.352 8.427 13.777 1.00 42.66 93 GLU A O 1
ATOM 753 N N . MET A 1 94 ? -10.173 8.440 12.481 1.00 37.06 94 MET A N 1
ATOM 754 C CA . MET A 1 94 ? -11.113 8.915 13.517 1.00 37.06 94 MET A CA 1
ATOM 755 C C . MET A 1 94 ? -12.466 8.192 13.462 1.00 37.06 94 MET A C 1
ATOM 757 O O . MET A 1 94 ? -13.527 8.812 13.381 1.00 37.06 94 MET A O 1
ATOM 761 N N . THR A 1 95 ? -12.440 6.869 13.506 1.00 37.78 95 THR A N 1
ATOM 762 C CA . THR A 1 95 ? -13.577 6.098 14.016 1.00 37.78 95 THR A CA 1
ATOM 763 C C . THR A 1 95 ? -13.046 5.242 15.154 1.00 37.78 95 THR A C 1
ATOM 765 O O . THR A 1 95 ? -12.225 4.360 14.901 1.00 37.78 95 THR A O 1
ATOM 768 N N . ASP A 1 96 ? -13.452 5.611 16.373 1.00 37.66 96 ASP A N 1
ATOM 769 C CA . ASP A 1 96 ? -13.217 4.901 17.639 1.00 37.66 96 ASP A CA 1
ATOM 770 C C . ASP A 1 96 ? -13.685 3.436 17.598 1.00 37.66 96 ASP A C 1
ATOM 772 O O . ASP A 1 96 ? -14.695 3.150 16.907 1.00 37.66 96 ASP A O 1
#

pLDDT: mean 73.1, std 16.57, range [35.38, 92.81]

Secondary structure (DSSP, 8-state):
------SSPPHHHHHHHHHTT-----PPPP--PPPPPGGGS-HHHHHHHHHHHHHHHHT---PPPP--HHHHHHHHHHHHHTTGGGTSGGGTT---

Foldseek 3Di:
DDDPPPPDDDPVNVVVVCVVDNDPDPPDDDPDDDQQDPVRQDVVLLVVLVVVVVCVVVVHDDDDDDDDPVSVSSSVNSVVVVVVPPPCPVVVVPDD

Radius of gyration: 21.35 Å; chains: 1; bounding box: 38×34×67 Å

Sequence (96 aa):
MTIGISIMTSKTAYVKLMGEGGKMPKRQRQITRCDITVFNVDPVLWALGYHIAECFRKGEPMHVPPMRGSEWGHVLRALKIMQMWSDNFYRMEMTD